Protein AF-A0A8I2FVU8-F1 (afdb_monomer)

Structure (mmCIF, N/CA/C/O backbone):
data_AF-A0A8I2FVU8-F1
#
_entry.id   AF-A0A8I2FVU8-F1
#
loop_
_atom_site.group_PDB
_atom_site.id
_atom_site.type_symbol
_atom_site.label_atom_id
_atom_site.label_alt_id
_atom_site.label_comp_id
_atom_site.label_asym_id
_atom_site.label_entity_id
_atom_site.label_seq_id
_atom_site.pdbx_PDB_ins_code
_atom_site.Cartn_x
_atom_site.Cartn_y
_atom_site.Cartn_z
_atom_site.occupancy
_atom_site.B_iso_or_equiv
_atom_site.auth_seq_id
_atom_site.auth_comp_id
_atom_site.auth_asym_id
_atom_site.auth_atom_id
_atom_site.pdbx_PDB_model_num
ATOM 1 N N . ASN A 1 1 ? 31.837 -17.139 -53.009 1.00 45.09 1 ASN A N 1
ATOM 2 C CA . ASN A 1 1 ? 31.756 -15.678 -53.245 1.00 45.09 1 ASN A CA 1
ATOM 3 C C . ASN A 1 1 ? 30.327 -15.178 -53.128 1.00 45.09 1 ASN A C 1
ATOM 5 O O . ASN A 1 1 ? 29.710 -14.784 -54.110 1.00 45.09 1 ASN A O 1
ATOM 9 N N . LEU A 1 2 ? 29.785 -15.205 -51.911 1.00 43.28 2 LEU A N 1
ATOM 10 C CA . LEU A 1 2 ? 28.462 -14.666 -51.611 1.00 43.28 2 LEU A CA 1
ATOM 11 C C . LEU A 1 2 ? 28.596 -13.165 -51.371 1.00 43.28 2 LEU A C 1
ATOM 13 O O . LEU A 1 2 ? 28.532 -12.679 -50.248 1.00 43.28 2 LEU A O 1
ATOM 17 N N .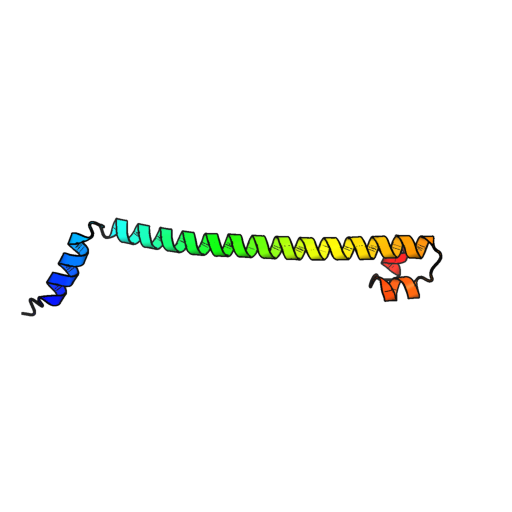 ASN A 1 3 ? 28.754 -12.429 -52.467 1.00 53.81 3 ASN A N 1
ATOM 18 C CA . ASN A 1 3 ? 28.395 -11.018 -52.531 1.00 53.81 3 ASN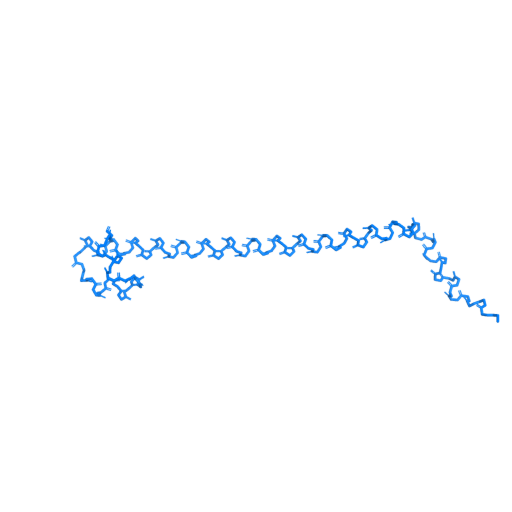 A CA 1
ATOM 19 C C . ASN A 1 3 ? 26.854 -10.969 -52.493 1.00 53.81 3 ASN A C 1
ATOM 21 O O . ASN A 1 3 ? 26.192 -10.686 -53.491 1.00 53.81 3 ASN A O 1
ATOM 25 N N . ASN A 1 4 ? 26.274 -11.423 -51.375 1.00 59.53 4 ASN A N 1
ATOM 26 C CA . ASN A 1 4 ? 24.841 -11.577 -51.212 1.00 59.53 4 ASN A CA 1
ATOM 27 C C . ASN A 1 4 ? 24.267 -10.167 -51.167 1.00 59.53 4 ASN A C 1
ATOM 29 O O . ASN A 1 4 ? 24.396 -9.450 -50.176 1.00 59.53 4 ASN A O 1
ATOM 33 N N . LYS A 1 5 ? 23.683 -9.764 -52.292 1.00 64.38 5 LYS A N 1
ATOM 34 C CA . LYS A 1 5 ? 23.073 -8.454 -52.511 1.00 64.38 5 LYS A CA 1
ATOM 35 C C . LYS A 1 5 ? 22.097 -8.096 -51.382 1.00 64.38 5 LYS A C 1
ATOM 37 O O . LYS A 1 5 ? 21.963 -6.923 -51.071 1.00 64.38 5 LYS A O 1
ATOM 42 N N . GLY A 1 6 ? 21.490 -9.094 -50.728 1.00 63.41 6 GLY A N 1
ATOM 43 C CA . GLY A 1 6 ? 20.650 -8.920 -49.542 1.00 63.41 6 GLY A CA 1
ATOM 44 C C . GLY A 1 6 ? 21.412 -8.489 -48.285 1.00 63.41 6 GLY A C 1
ATOM 45 O O . GLY A 1 6 ? 20.937 -7.607 -47.585 1.00 63.41 6 GLY A O 1
ATOM 46 N N . ILE A 1 7 ? 22.613 -9.026 -48.032 1.00 65.31 7 ILE A N 1
ATOM 47 C CA . ILE A 1 7 ? 23.473 -8.589 -46.915 1.00 65.31 7 ILE A CA 1
ATOM 48 C C . ILE A 1 7 ? 23.968 -7.170 -47.176 1.00 65.31 7 ILE A C 1
ATOM 50 O O . ILE A 1 7 ? 23.874 -6.329 -46.295 1.00 65.31 7 ILE A O 1
ATOM 54 N N . LYS A 1 8 ? 24.407 -6.869 -48.404 1.00 62.69 8 LYS A N 1
ATOM 55 C CA . LYS A 1 8 ? 24.783 -5.499 -48.783 1.00 62.69 8 LYS A CA 1
ATOM 56 C C . LYS A 1 8 ? 23.631 -4.514 -48.649 1.00 62.69 8 LYS A C 1
ATOM 58 O O . LYS A 1 8 ? 23.855 -3.431 -48.148 1.00 62.69 8 LYS A O 1
ATOM 63 N N . LYS A 1 9 ? 22.412 -4.902 -49.029 1.00 63.25 9 LYS A N 1
ATOM 64 C CA . LYS A 1 9 ? 21.228 -4.043 -48.921 1.00 63.25 9 LYS A CA 1
ATOM 65 C C . LYS A 1 9 ? 20.742 -3.887 -47.478 1.00 63.25 9 LYS A C 1
ATOM 67 O O . LYS A 1 9 ? 20.256 -2.825 -47.125 1.00 63.25 9 LYS A O 1
ATOM 72 N N . ALA A 1 10 ? 20.896 -4.914 -46.641 1.00 60.00 10 ALA A N 1
ATOM 73 C CA . ALA A 1 10 ? 20.641 -4.828 -45.204 1.00 60.00 10 ALA A CA 1
ATOM 74 C C . ALA A 1 10 ? 21.673 -3.931 -44.503 1.00 60.00 10 ALA A C 1
ATOM 76 O O . ALA A 1 10 ? 21.297 -3.120 -43.669 1.00 60.00 10 ALA A O 1
ATOM 77 N N . VAL A 1 11 ? 22.949 -4.034 -44.886 1.00 61.25 11 VAL A N 1
ATOM 78 C CA . VAL A 1 11 ? 24.029 -3.155 -44.412 1.00 61.25 11 VAL A CA 1
ATOM 79 C C . VAL A 1 11 ? 23.842 -1.726 -44.930 1.00 61.25 11 VAL A C 1
ATOM 81 O O . VAL A 1 11 ? 23.932 -0.808 -44.133 1.00 61.25 11 VAL A O 1
ATOM 84 N N . GLU A 1 12 ? 23.467 -1.522 -46.197 1.00 59.97 12 GLU A N 1
ATOM 85 C CA . GLU A 1 12 ? 23.117 -0.202 -46.750 1.00 59.97 12 GLU A CA 1
ATOM 86 C C . GLU A 1 12 ? 21.896 0.400 -46.057 1.00 59.97 12 GLU A C 1
ATOM 88 O O . GLU A 1 12 ? 21.891 1.590 -45.795 1.00 59.97 12 GLU A O 1
ATOM 93 N N . LEU A 1 13 ? 20.860 -0.387 -45.744 1.00 58.72 13 LEU A N 1
ATOM 94 C CA . LEU A 1 13 ? 19.696 0.096 -44.991 1.00 58.72 13 LEU A CA 1
ATOM 95 C C . LEU A 1 13 ? 20.084 0.507 -43.564 1.00 58.72 13 LEU A C 1
ATOM 97 O O . LEU A 1 13 ? 19.553 1.490 -43.063 1.00 58.72 13 LEU A O 1
ATOM 101 N N . ILE A 1 14 ? 21.037 -0.195 -42.944 1.00 59.59 14 ILE A N 1
ATOM 102 C CA . ILE A 1 14 ? 21.629 0.180 -41.650 1.00 59.59 14 ILE A CA 1
ATOM 103 C C . ILE A 1 14 ? 22.506 1.442 -41.785 1.00 59.59 14 ILE A C 1
ATOM 105 O O . ILE A 1 14 ? 22.473 2.302 -40.910 1.00 59.59 14 ILE A O 1
ATOM 109 N N . GLU A 1 15 ? 23.255 1.594 -42.882 1.00 56.28 15 GLU A N 1
ATOM 110 C CA . GLU A 1 15 ? 24.079 2.778 -43.182 1.00 56.28 15 GLU A CA 1
ATOM 111 C C . GLU A 1 15 ? 23.232 4.012 -43.556 1.00 56.28 15 GLU A C 1
ATOM 113 O O . GLU A 1 15 ? 23.599 5.141 -43.220 1.00 56.28 15 GLU A O 1
ATOM 118 N N . TYR A 1 16 ? 22.076 3.822 -44.203 1.00 54.03 16 TYR A N 1
ATOM 119 C CA . TYR A 1 16 ? 21.144 4.895 -44.573 1.00 54.03 16 TYR A CA 1
ATOM 120 C C . TYR A 1 16 ? 20.415 5.470 -43.348 1.00 54.03 16 TYR A C 1
ATOM 122 O O . TYR A 1 16 ? 20.054 6.647 -43.345 1.00 54.03 16 TYR A O 1
ATOM 130 N N . ASP A 1 17 ? 20.296 4.675 -42.280 1.00 57.72 17 ASP A N 1
ATOM 131 C CA . ASP A 1 17 ? 19.700 5.042 -40.992 1.00 57.72 17 ASP A CA 1
ATOM 132 C C . ASP A 1 17 ? 20.741 5.561 -39.973 1.00 57.72 17 ASP A C 1
ATOM 134 O O . ASP A 1 17 ? 20.568 5.397 -38.776 1.00 57.72 17 ASP A O 1
ATOM 138 N N . ARG A 1 18 ? 21.844 6.182 -40.433 1.00 61.69 18 ARG A N 1
ATOM 139 C CA . ARG A 1 18 ? 22.7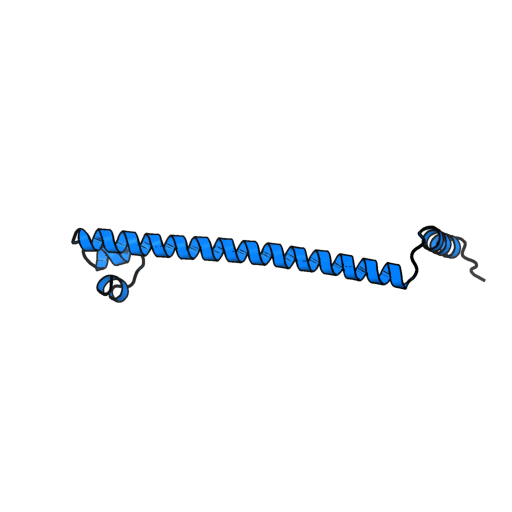50 7.137 -39.728 1.00 61.69 18 ARG A CA 1
ATOM 140 C C . ARG A 1 18 ? 23.064 6.933 -38.226 1.00 61.69 18 ARG A C 1
ATOM 142 O O . ARG A 1 18 ? 23.418 7.899 -37.547 1.00 61.69 18 ARG A O 1
ATOM 149 N N . LEU A 1 19 ? 22.983 5.724 -37.689 1.00 65.94 19 LEU A N 1
ATOM 150 C CA . LEU A 1 19 ? 23.290 5.430 -36.293 1.00 65.94 19 LEU A CA 1
ATOM 151 C C . LEU A 1 19 ? 24.539 4.561 -36.249 1.00 65.94 19 LEU A C 1
ATOM 153 O O . LEU A 1 19 ? 24.551 3.425 -36.719 1.00 65.94 19 LEU A O 1
ATOM 157 N N . SER A 1 20 ? 25.606 5.097 -35.665 1.00 80.81 20 SER A N 1
ATOM 158 C CA . SER A 1 20 ? 26.786 4.312 -35.332 1.00 80.81 20 SER A CA 1
ATOM 159 C C . SER A 1 20 ? 26.404 3.160 -34.387 1.00 80.81 20 SER A C 1
ATOM 161 O O . SER A 1 20 ? 25.396 3.247 -33.674 1.00 80.81 20 SER A O 1
ATOM 163 N N . PRO A 1 21 ? 27.209 2.085 -34.316 1.00 79.94 21 PRO A N 1
ATOM 164 C CA . PRO A 1 21 ? 26.993 1.012 -33.345 1.00 79.94 21 PRO A CA 1
ATOM 165 C C . PRO A 1 21 ? 26.807 1.523 -31.908 1.00 79.94 21 PRO A C 1
ATOM 167 O O . PRO A 1 21 ? 25.981 0.990 -31.168 1.00 79.94 21 PRO A O 1
ATOM 170 N N . GLU A 1 22 ? 27.513 2.598 -31.547 1.00 84.25 22 GLU A N 1
ATOM 171 C CA . GLU A 1 22 ? 27.369 3.283 -30.261 1.00 84.25 22 GLU A CA 1
ATOM 172 C C . GLU A 1 22 ? 25.988 3.934 -30.117 1.00 84.25 22 GLU A C 1
ATOM 174 O O . GLU A 1 22 ? 25.307 3.722 -29.119 1.00 84.25 22 GLU A O 1
ATOM 179 N N . GLN A 1 23 ? 25.515 4.669 -31.127 1.00 82.50 23 GLN A N 1
ATOM 180 C CA . GLN A 1 23 ? 24.190 5.293 -31.079 1.00 82.50 23 GLN A CA 1
ATOM 181 C C . GLN A 1 23 ? 23.070 4.245 -30.992 1.00 82.50 23 GLN A C 1
ATOM 183 O O . GLN A 1 23 ? 22.121 4.421 -30.228 1.00 82.50 23 GLN A O 1
ATOM 188 N N . LEU A 1 24 ? 23.203 3.117 -31.699 1.00 81.88 24 LEU A N 1
ATOM 189 C CA . LEU A 1 24 ? 22.265 1.998 -31.587 1.00 81.88 24 LEU A CA 1
ATOM 190 C C . LEU A 1 24 ? 22.297 1.360 -30.188 1.00 81.88 24 LEU A C 1
ATOM 192 O O . LEU A 1 24 ? 21.248 0.987 -29.654 1.00 81.88 24 LEU A O 1
ATOM 196 N N . HIS A 1 25 ? 23.481 1.222 -29.588 1.00 85.50 25 HIS A N 1
ATOM 197 C CA . HIS A 1 25 ? 23.621 0.731 -28.219 1.00 85.50 25 HIS A CA 1
ATOM 198 C C . HIS A 1 25 ? 22.942 1.675 -27.219 1.00 85.50 25 HIS A C 1
ATOM 200 O O . HIS A 1 25 ? 22.106 1.225 -26.433 1.00 85.50 25 HIS A O 1
ATOM 206 N N . GLN A 1 26 ? 23.209 2.979 -27.314 1.00 88.19 26 GLN A N 1
ATOM 207 C CA . GLN A 1 26 ? 22.590 3.991 -26.456 1.00 88.19 26 GLN A CA 1
ATOM 208 C C . GLN A 1 26 ? 21.065 3.996 -26.584 1.00 88.19 26 GLN A C 1
ATOM 210 O O . GLN A 1 26 ? 20.364 3.981 -25.576 1.00 88.19 26 GLN A O 1
ATOM 215 N N . MET A 1 27 ? 20.525 3.893 -27.802 1.00 88.69 27 MET A N 1
ATOM 216 C CA . MET A 1 27 ? 19.076 3.796 -28.006 1.00 88.69 27 MET A CA 1
ATOM 217 C C . MET A 1 27 ? 18.455 2.576 -27.318 1.00 88.69 27 MET A C 1
ATOM 219 O O . MET A 1 27 ? 17.368 2.681 -26.746 1.00 88.69 27 MET A O 1
ATOM 223 N N . LYS A 1 28 ? 19.127 1.417 -27.341 1.00 87.56 28 LYS A N 1
ATOM 224 C CA . LYS A 1 28 ? 18.656 0.214 -26.635 1.00 87.56 28 LYS A CA 1
ATOM 225 C C . LYS A 1 28 ? 18.681 0.409 -25.122 1.00 87.56 28 LYS A C 1
ATOM 227 O O . LYS A 1 28 ? 17.709 0.055 -24.457 1.00 87.56 28 LYS A O 1
ATOM 232 N N . VAL A 1 29 ? 19.755 0.995 -24.593 1.00 93.69 29 VAL A N 1
ATOM 233 C CA . VAL A 1 29 ? 19.888 1.306 -23.163 1.00 93.69 29 VAL A CA 1
ATOM 234 C C . VAL A 1 29 ? 18.801 2.287 -22.722 1.00 93.69 29 VAL A C 1
ATOM 236 O O . VAL A 1 29 ? 18.133 2.055 -21.716 1.00 93.69 29 VAL A O 1
ATOM 239 N N . ASP A 1 30 ? 18.552 3.343 -23.492 1.00 92.94 30 ASP A N 1
ATOM 240 C CA . ASP A 1 30 ? 17.514 4.328 -23.186 1.00 92.94 30 ASP A CA 1
ATOM 241 C C . ASP A 1 30 ? 16.106 3.738 -23.273 1.00 92.94 30 ASP A C 1
ATOM 243 O O . ASP A 1 30 ? 15.254 4.037 -22.432 1.00 92.94 30 ASP A O 1
ATOM 247 N N . ALA A 1 31 ? 15.848 2.863 -24.249 1.00 92.94 31 ALA A N 1
ATOM 248 C CA . ALA A 1 31 ? 14.590 2.130 -24.330 1.00 92.94 31 ALA A CA 1
ATOM 249 C C . ALA A 1 31 ? 14.385 1.237 -23.095 1.00 92.94 31 ALA A C 1
ATOM 251 O O . ALA A 1 31 ? 13.315 1.275 -22.487 1.00 92.94 31 ALA A O 1
ATOM 252 N N . GLN A 1 32 ? 15.416 0.500 -22.670 1.00 93.62 32 GLN A N 1
ATOM 253 C CA . GLN A 1 32 ? 15.371 -0.319 -21.456 1.00 93.62 32 GLN A CA 1
ATOM 254 C C . GLN A 1 32 ? 15.131 0.533 -20.206 1.00 93.62 32 GLN A C 1
ATOM 256 O O . GLN A 1 32 ? 14.240 0.221 -19.419 1.00 93.62 32 GLN A O 1
ATOM 261 N N . ARG A 1 33 ? 15.846 1.654 -20.053 1.00 95.88 33 ARG A N 1
ATOM 262 C CA . ARG A 1 33 ? 15.646 2.598 -18.941 1.00 95.88 33 ARG A CA 1
ATOM 263 C C . ARG A 1 33 ? 14.221 3.136 -18.890 1.00 95.88 33 ARG A C 1
ATOM 265 O O . ARG A 1 33 ? 13.651 3.238 -17.809 1.00 95.88 33 ARG A O 1
ATOM 272 N N . ARG A 1 34 ? 13.620 3.456 -20.041 1.00 95.56 34 ARG A N 1
ATOM 273 C CA . ARG A 1 34 ? 12.219 3.906 -20.114 1.00 95.56 34 ARG A CA 1
ATOM 274 C C . ARG A 1 34 ? 11.247 2.825 -19.656 1.00 95.56 34 ARG A C 1
ATOM 276 O O . ARG A 1 34 ? 10.277 3.153 -18.984 1.00 95.56 34 ARG A O 1
ATOM 283 N N . VAL A 1 35 ? 11.490 1.566 -20.021 1.00 96.00 35 VAL A N 1
ATOM 284 C CA . VAL A 1 35 ? 10.662 0.437 -19.569 1.00 96.00 35 VAL A CA 1
ATOM 285 C C . VAL A 1 35 ? 10.783 0.262 -18.059 1.00 96.00 35 VAL A C 1
ATOM 287 O O . VAL A 1 35 ? 9.761 0.252 -17.382 1.00 96.00 35 VAL A O 1
ATOM 290 N N . VAL A 1 36 ? 12.008 0.206 -17.531 1.00 97.00 36 VAL A N 1
ATOM 291 C CA . VAL A 1 36 ? 12.260 0.070 -16.086 1.00 97.00 36 VAL A CA 1
ATOM 292 C C . VAL A 1 36 ? 11.591 1.202 -15.311 1.00 97.00 36 VAL A C 1
ATOM 294 O O . VAL A 1 36 ? 10.794 0.943 -14.418 1.00 97.00 36 VAL A O 1
ATOM 297 N N . ARG A 1 37 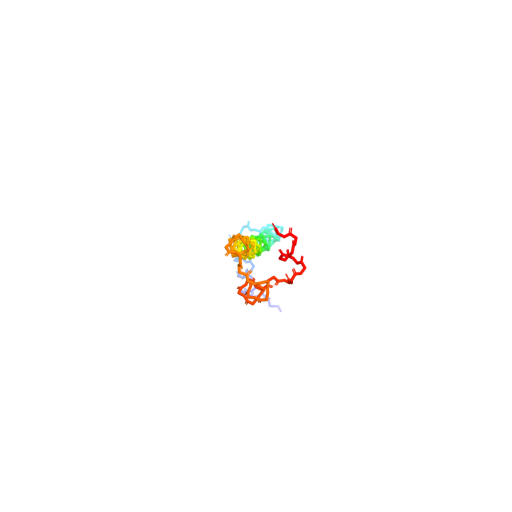? 11.801 2.454 -15.730 1.00 97.00 37 ARG A N 1
ATOM 298 C CA . ARG A 1 37 ? 11.193 3.621 -15.083 1.00 97.00 37 ARG A CA 1
ATOM 299 C C . ARG A 1 37 ? 9.664 3.546 -15.056 1.00 97.00 37 ARG A C 1
ATOM 301 O O . ARG A 1 37 ? 9.065 3.885 -14.045 1.00 97.00 37 ARG A O 1
ATOM 308 N N . LYS A 1 38 ? 9.025 3.110 -16.146 1.00 96.56 38 LYS A N 1
ATOM 309 C CA . LYS A 1 38 ? 7.562 2.955 -16.184 1.00 96.56 38 LYS A CA 1
ATOM 310 C C . LYS A 1 38 ? 7.071 1.879 -15.219 1.00 96.56 38 LYS A C 1
ATOM 312 O O 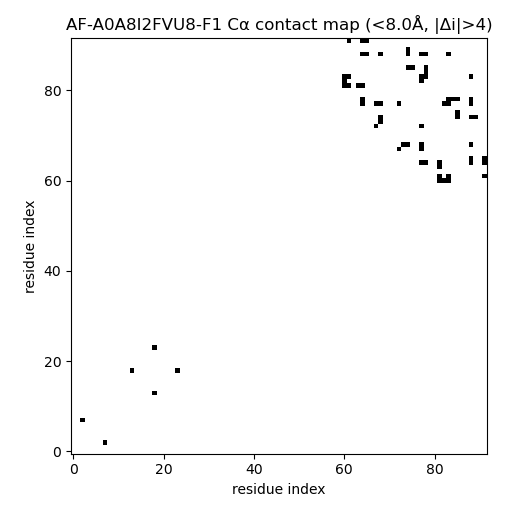. LYS A 1 38 ? 6.045 2.080 -14.579 1.00 96.56 38 LYS A O 1
ATOM 317 N N . LEU A 1 39 ? 7.790 0.761 -15.120 1.00 96.56 39 LEU A N 1
ATOM 318 C CA . LEU A 1 39 ? 7.461 -0.306 -14.173 1.00 96.56 39 LEU A CA 1
ATOM 319 C C . LEU A 1 39 ? 7.605 0.176 -12.726 1.00 96.56 39 LEU A C 1
ATOM 321 O O . LEU A 1 39 ? 6.727 -0.090 -11.909 1.00 96.56 39 LEU A O 1
ATOM 325 N N . ASP A 1 40 ? 8.663 0.931 -12.426 1.00 97.94 40 ASP A N 1
ATOM 326 C CA . ASP A 1 40 ? 8.878 1.512 -11.100 1.00 97.94 40 ASP A CA 1
ATOM 327 C C . ASP A 1 40 ? 7.791 2.541 -10.749 1.00 97.94 40 ASP A C 1
ATOM 329 O O . ASP A 1 40 ? 7.240 2.505 -9.651 1.00 97.94 40 ASP A O 1
ATOM 333 N N . GLU A 1 41 ? 7.426 3.422 -11.690 1.00 97.88 41 GLU A N 1
ATOM 334 C CA . GLU A 1 41 ? 6.327 4.387 -11.526 1.00 97.88 41 GLU A CA 1
ATOM 335 C C . GLU A 1 41 ? 4.983 3.678 -11.273 1.00 97.88 41 GLU A C 1
ATOM 337 O O . GLU A 1 41 ? 4.216 4.079 -10.394 1.00 97.88 41 GLU A O 1
ATOM 342 N N . GLU A 1 42 ? 4.690 2.606 -12.016 1.00 97.62 42 GLU A N 1
ATOM 343 C CA . GLU A 1 42 ? 3.468 1.820 -11.836 1.00 97.62 42 GLU A CA 1
ATOM 344 C C . GLU A 1 42 ? 3.439 1.115 -10.479 1.00 97.62 42 GLU A C 1
ATOM 346 O O . GLU A 1 42 ? 2.421 1.170 -9.781 1.00 97.62 42 GLU A O 1
ATOM 351 N N . LYS A 1 43 ? 4.559 0.500 -10.084 1.00 97.81 43 LYS A N 1
ATOM 352 C CA . LYS A 1 43 ? 4.703 -0.168 -8.791 1.00 97.81 43 LYS A CA 1
ATOM 353 C C . LYS A 1 43 ? 4.529 0.821 -7.642 1.00 97.81 43 LYS A C 1
ATOM 355 O O . LYS A 1 43 ? 3.690 0.582 -6.780 1.00 97.81 43 LYS A O 1
ATOM 360 N N . ALA A 1 44 ? 5.227 1.955 -7.678 1.00 98.25 44 ALA A N 1
ATOM 361 C CA . ALA A 1 44 ? 5.118 2.992 -6.655 1.00 98.25 44 ALA A CA 1
ATOM 362 C C . ALA A 1 44 ? 3.685 3.535 -6.541 1.00 98.25 44 ALA A C 1
ATOM 364 O O . ALA A 1 44 ? 3.169 3.729 -5.441 1.00 98.25 44 ALA A O 1
ATOM 365 N N . ARG A 1 45 ? 2.998 3.734 -7.676 1.00 98.25 45 ARG A N 1
ATOM 366 C CA . ARG A 1 45 ? 1.587 4.140 -7.673 1.00 98.25 45 ARG A CA 1
ATOM 367 C C . ARG A 1 45 ? 0.695 3.076 -7.038 1.00 98.25 45 ARG A C 1
ATOM 369 O O . ARG A 1 45 ? -0.196 3.424 -6.270 1.00 98.25 45 ARG A O 1
ATOM 376 N N . LYS A 1 46 ? 0.899 1.799 -7.374 1.00 98.19 46 LYS A N 1
ATOM 377 C CA . LYS A 1 46 ? 0.110 0.694 -6.820 1.00 98.19 46 LYS A CA 1
ATOM 378 C C . LYS A 1 46 ? 0.304 0.586 -5.308 1.00 98.19 46 LYS A C 1
ATOM 380 O O . LYS A 1 46 ? -0.689 0.557 -4.591 1.00 98.19 46 LYS A O 1
ATOM 385 N N . GLU A 1 47 ? 1.552 0.594 -4.847 1.00 98.06 47 GLU A N 1
ATOM 386 C CA . GLU A 1 47 ? 1.896 0.546 -3.422 1.00 98.06 47 GLU A CA 1
ATOM 387 C C . GLU A 1 47 ? 1.289 1.735 -2.668 1.00 98.06 47 GLU A C 1
ATOM 389 O O . GLU A 1 47 ? 0.637 1.540 -1.647 1.00 98.06 47 GLU A O 1
ATOM 394 N N . GLY A 1 48 ? 1.386 2.952 -3.214 1.00 98.56 48 GLY A N 1
ATOM 395 C CA . GLY A 1 48 ? 0.786 4.134 -2.591 1.00 98.56 48 GLY A CA 1
ATOM 396 C C . GLY A 1 48 ? -0.746 4.079 -2.498 1.00 98.56 48 GLY A C 1
ATOM 397 O O . GLY A 1 48 ? -1.324 4.553 -1.520 1.00 98.56 48 GLY A O 1
ATOM 398 N N . VAL A 1 49 ? -1.422 3.489 -3.490 1.00 98.38 49 VAL A N 1
ATOM 399 C CA . VAL A 1 49 ? -2.879 3.274 -3.440 1.00 98.38 49 VAL A CA 1
ATOM 400 C C . VAL A 1 49 ? -3.239 2.223 -2.392 1.00 98.38 49 VAL A C 1
ATOM 402 O O . VAL A 1 49 ? -4.162 2.442 -1.612 1.00 98.38 49 VAL A O 1
ATOM 405 N N . GLU A 1 50 ? -2.519 1.104 -2.357 1.00 98.38 50 GLU A N 1
ATOM 406 C CA . GLU A 1 50 ? -2.753 0.012 -1.409 1.00 98.38 50 GLU A CA 1
ATOM 407 C C . GLU A 1 50 ? -2.541 0.472 0.041 1.00 98.38 50 GLU A C 1
ATOM 409 O O . GLU A 1 50 ? -3.446 0.338 0.865 1.00 98.38 50 GLU A O 1
ATOM 414 N N . GLU A 1 51 ? -1.422 1.145 0.319 1.00 98.31 51 GLU A N 1
ATOM 415 C CA . GLU A 1 51 ? -1.119 1.723 1.631 1.00 98.31 51 GLU A CA 1
ATOM 416 C C . GLU A 1 51 ? -2.165 2.774 2.044 1.00 98.31 51 GLU A C 1
ATOM 418 O O . GLU A 1 51 ? -2.590 2.836 3.200 1.00 98.31 51 GLU A O 1
ATOM 423 N N . GLY A 1 52 ? -2.620 3.600 1.096 1.00 98.50 52 GLY A N 1
ATOM 424 C CA . GLY A 1 52 ? -3.669 4.590 1.334 1.00 98.50 52 GLY A CA 1
ATOM 425 C C . GLY A 1 52 ? -5.010 3.957 1.715 1.00 98.50 52 GLY A C 1
ATOM 426 O O . GLY A 1 52 ? -5.667 4.424 2.651 1.00 98.50 52 GLY A O 1
ATOM 427 N N . LEU A 1 53 ? -5.406 2.886 1.022 1.00 98.38 53 LEU A N 1
ATOM 428 C CA . LEU A 1 53 ? -6.631 2.138 1.313 1.00 98.38 53 LEU A CA 1
ATOM 429 C C . LEU A 1 53 ? -6.552 1.433 2.669 1.00 98.38 53 LEU A C 1
ATOM 431 O O . LEU A 1 53 ? -7.500 1.524 3.451 1.00 98.38 53 LEU A O 1
ATOM 435 N N . GLU A 1 54 ? -5.427 0.788 2.979 1.00 97.81 54 GLU A N 1
ATOM 436 C CA . GLU A 1 54 ? -5.225 0.096 4.253 1.00 97.81 54 GLU A CA 1
ATOM 437 C C . GLU A 1 54 ? -5.280 1.071 5.436 1.00 97.81 54 GLU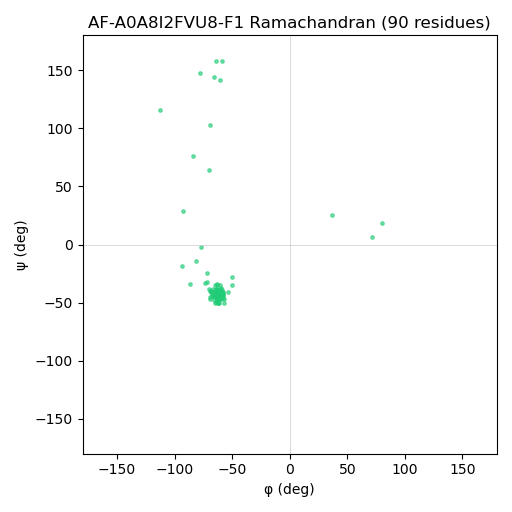 A C 1
ATOM 439 O O . GLU A 1 54 ? -6.082 0.882 6.357 1.00 97.81 54 GLU A O 1
ATOM 444 N N . LYS A 1 55 ? -4.529 2.180 5.362 1.00 97.88 55 LYS A N 1
ATOM 445 C CA . LYS A 1 55 ? -4.554 3.248 6.376 1.00 97.88 55 LYS A CA 1
ATOM 446 C C . LYS A 1 55 ? -5.941 3.867 6.528 1.00 97.88 55 LYS A C 1
ATOM 448 O O . LYS A 1 55 ? -6.340 4.229 7.635 1.00 97.88 55 LYS A O 1
ATOM 453 N N . GLY A 1 56 ? -6.679 4.031 5.430 1.00 98.12 56 GLY A N 1
ATOM 454 C CA . GLY A 1 56 ? -8.058 4.519 5.457 1.00 98.12 56 GLY A CA 1
ATOM 455 C C . GLY A 1 56 ? -8.993 3.557 6.191 1.00 98.12 56 GLY A C 1
ATOM 456 O O . GLY A 1 56 ? -9.714 3.964 7.103 1.00 98.12 56 GLY A O 1
ATOM 457 N N . ALA A 1 57 ? -8.931 2.271 5.846 1.00 97.12 57 ALA A N 1
ATOM 458 C CA . ALA A 1 57 ? -9.736 1.228 6.470 1.00 97.12 57 ALA A CA 1
ATOM 459 C C . ALA A 1 57 ? -9.403 1.044 7.959 1.00 97.12 57 ALA A C 1
ATOM 461 O O . ALA A 1 57 ? -10.297 0.809 8.768 1.00 97.12 57 ALA A O 1
ATOM 462 N N . GLU A 1 58 ? -8.132 1.139 8.348 1.00 96.94 58 GLU A N 1
ATOM 463 C CA . GLU A 1 58 ? -7.714 1.116 9.755 1.00 96.94 58 GLU A CA 1
ATOM 464 C C . GLU A 1 58 ? -8.273 2.317 10.535 1.00 96.94 58 GLU A C 1
ATOM 466 O O . GLU A 1 58 ? -8.891 2.140 11.588 1.00 96.94 58 GLU A O 1
ATOM 471 N N . LYS A 1 59 ? -8.147 3.537 9.994 1.00 97.75 59 LYS A N 1
ATOM 472 C CA . LYS A 1 59 ? -8.696 4.752 10.620 1.00 97.75 59 LYS A CA 1
ATOM 473 C C . LYS A 1 59 ? -10.204 4.661 10.839 1.00 97.75 59 LYS A C 1
ATOM 475 O O . LYS A 1 59 ? -10.675 5.035 11.913 1.00 97.75 59 LYS A O 1
ATOM 480 N N . GLU A 1 60 ? -10.955 4.162 9.859 1.00 97.44 60 GLU A N 1
ATOM 481 C CA . GLU A 1 60 ? -12.406 3.994 9.996 1.00 97.44 60 GLU A CA 1
ATOM 482 C C . GLU A 1 60 ? -12.767 2.901 11.014 1.00 97.44 60 GLU A C 1
ATOM 484 O O . GLU A 1 60 ? -13.643 3.131 11.849 1.00 97.44 60 GLU A O 1
ATOM 489 N N . ARG A 1 61 ? -12.044 1.768 11.051 1.00 97.44 61 ARG A N 1
ATOM 490 C CA . ARG A 1 61 ? -12.217 0.733 12.092 1.00 97.44 61 ARG A CA 1
ATOM 491 C C . ARG A 1 61 ? -12.013 1.302 13.499 1.00 97.44 61 ARG A C 1
ATOM 493 O O . ARG A 1 61 ? -12.863 1.105 14.368 1.00 97.44 61 ARG A O 1
ATOM 500 N N . ILE A 1 62 ? -10.940 2.069 13.709 1.00 98.00 62 ILE A N 1
ATOM 501 C CA . ILE A 1 62 ? -10.636 2.721 14.995 1.00 98.00 62 ILE A CA 1
ATOM 502 C C . ILE A 1 62 ? -11.702 3.759 15.359 1.00 98.00 62 ILE A C 1
ATOM 504 O O . ILE A 1 62 ? -12.158 3.815 16.502 1.00 98.00 62 ILE A O 1
ATOM 508 N N . LYS A 1 63 ? -12.116 4.597 14.404 1.00 98.25 63 LYS A N 1
ATOM 509 C CA . LYS A 1 63 ? -13.145 5.621 14.619 1.00 98.25 63 LYS A CA 1
ATOM 510 C C . LYS A 1 63 ? -14.484 4.993 14.998 1.00 98.25 63 LYS A C 1
ATOM 512 O O . LYS A 1 63 ? -15.109 5.450 15.952 1.00 98.25 63 LYS A O 1
ATOM 517 N N . MET A 1 64 ? -14.893 3.932 14.302 1.00 98.12 64 MET A N 1
ATOM 518 C CA . MET A 1 64 ? -16.102 3.183 14.633 1.00 98.12 64 MET A CA 1
ATOM 519 C C . MET A 1 64 ? -16.008 2.584 16.038 1.00 98.12 64 MET A C 1
ATOM 521 O O . MET A 1 64 ? -16.920 2.775 16.838 1.00 98.12 64 MET A O 1
ATOM 525 N N . ALA A 1 65 ? -14.883 1.945 16.373 1.00 98.31 65 ALA A N 1
ATOM 526 C CA . ALA A 1 65 ? -14.659 1.362 17.692 1.00 98.31 65 ALA A CA 1
ATOM 527 C C . ALA A 1 65 ? -14.762 2.400 18.822 1.00 98.31 65 ALA A C 1
ATOM 529 O O . ALA A 1 65 ? -15.430 2.153 19.825 1.00 98.31 65 ALA A O 1
ATOM 530 N N . LYS A 1 66 ? -14.167 3.588 18.637 1.00 98.31 66 LYS A N 1
ATOM 531 C CA . LYS A 1 66 ? -14.267 4.705 19.592 1.00 98.31 66 LYS A CA 1
ATOM 532 C C . LYS A 1 66 ? -15.705 5.177 19.785 1.00 98.31 66 LYS A C 1
ATOM 534 O O . LYS A 1 66 ? -16.118 5.403 20.920 1.00 98.31 66 LYS A O 1
ATOM 539 N N . THR A 1 67 ? -16.465 5.314 18.699 1.00 98.44 67 THR A N 1
ATOM 540 C CA . THR A 1 67 ? -17.880 5.702 18.765 1.00 98.44 67 THR A CA 1
ATOM 541 C C . THR A 1 67 ? -18.696 4.658 19.520 1.00 98.44 67 THR A C 1
ATOM 543 O O . THR A 1 67 ? -19.357 5.004 20.493 1.00 98.44 67 THR A O 1
ATOM 546 N N . MET A 1 68 ? -18.575 3.377 19.161 1.00 98.12 68 MET A N 1
ATOM 547 C CA . MET A 1 68 ? -19.311 2.297 19.827 1.00 98.12 68 MET A CA 1
ATOM 548 C C . MET A 1 68 ? -18.947 2.178 21.315 1.00 98.12 68 MET A C 1
ATOM 550 O O . MET A 1 68 ? -19.827 2.008 22.156 1.00 98.12 68 MET A O 1
ATOM 554 N N . LYS A 1 69 ? -17.661 2.328 21.666 1.00 97.50 69 LYS A N 1
ATOM 555 C CA . LYS A 1 69 ? -17.204 2.334 23.066 1.00 97.50 69 LYS A CA 1
ATOM 556 C C . LYS A 1 69 ? -17.817 3.497 23.844 1.00 97.50 69 LYS A C 1
ATOM 558 O O . LYS A 1 69 ? -18.278 3.308 24.965 1.00 97.50 69 LYS A O 1
ATOM 563 N N . LYS A 1 70 ? -17.869 4.691 23.242 1.00 97.50 70 LYS A N 1
ATOM 564 C CA . LYS A 1 70 ? -18.517 5.873 23.832 1.00 97.50 70 LYS A CA 1
ATOM 565 C C . LYS A 1 70 ? -20.024 5.673 24.026 1.00 97.50 70 LYS A C 1
ATOM 567 O O . LYS A 1 70 ? -20.578 6.183 24.994 1.00 97.50 70 LYS A O 1
ATOM 572 N N . GLU A 1 71 ? -20.670 4.935 23.131 1.00 97.94 71 GLU A N 1
ATOM 573 C CA . GLU A 1 71 ? -22.089 4.568 23.218 1.00 97.94 71 GLU A CA 1
ATOM 574 C C . GLU A 1 71 ? -22.362 3.428 24.217 1.00 97.94 71 GLU A C 1
ATOM 576 O O . GLU A 1 71 ? -23.517 3.080 24.451 1.00 97.94 71 GLU A O 1
ATOM 581 N N . GLY A 1 72 ? -21.323 2.876 24.857 1.00 97.06 72 GLY A N 1
ATOM 582 C CA . GLY A 1 72 ? -21.453 1.834 25.877 1.00 97.06 72 GLY A CA 1
ATOM 583 C C . GLY A 1 72 ? -21.669 0.432 25.308 1.00 97.06 72 GLY A C 1
ATOM 584 O O . GLY A 1 72 ? -22.127 -0.456 26.027 1.00 97.06 72 GLY A O 1
ATOM 585 N N . GLU A 1 73 ? -21.354 0.214 24.030 1.00 98.38 73 GLU A N 1
ATOM 586 C CA . GLU A 1 73 ? -21.485 -1.101 23.408 1.00 98.38 73 GLU A CA 1
ATOM 587 C C . GLU A 1 73 ? -20.499 -2.119 24.020 1.00 98.38 73 GLU A C 1
ATOM 589 O O . GLU A 1 73 ? -19.355 -1.767 24.330 1.00 98.38 73 GLU A O 1
ATOM 594 N N . PRO A 1 74 ? -20.885 -3.403 24.167 1.00 98.25 74 PRO A N 1
ATOM 595 C CA . PRO A 1 74 ? -19.998 -4.428 24.716 1.00 98.25 74 PRO A CA 1
ATOM 596 C C . PRO A 1 74 ? -18.733 -4.627 23.873 1.00 98.25 74 PRO A C 1
ATOM 598 O O . PRO A 1 74 ? -18.810 -4.691 22.644 1.00 98.25 74 PRO A O 1
ATOM 601 N N . ILE A 1 75 ? -17.583 -4.841 24.525 1.00 97.75 75 ILE A N 1
ATOM 602 C CA . ILE A 1 75 ? -16.280 -5.051 23.860 1.00 97.75 75 ILE A CA 1
ATOM 603 C C . ILE A 1 75 ? -16.349 -6.176 22.816 1.00 97.75 75 ILE A C 1
ATOM 605 O O . ILE A 1 75 ? -15.848 -6.017 21.705 1.00 97.75 75 ILE A O 1
ATOM 609 N N . ASP A 1 76 ? -17.039 -7.278 23.122 1.00 98.06 76 ASP A N 1
ATOM 610 C CA . ASP A 1 76 ? -17.223 -8.402 22.193 1.00 98.06 76 ASP A CA 1
ATOM 611 C C . ASP A 1 76 ? -17.955 -7.991 20.910 1.00 98.06 76 ASP A C 1
ATOM 613 O O . ASP A 1 76 ? -17.617 -8.437 19.811 1.00 98.06 76 ASP A O 1
ATOM 617 N N . LYS A 1 77 ? -18.947 -7.102 21.037 1.00 98.25 77 LYS A N 1
ATOM 618 C CA . LYS A 1 77 ? -19.689 -6.558 19.900 1.00 98.25 77 LYS A CA 1
ATOM 619 C C . LYS A 1 77 ? -18.785 -5.639 19.083 1.00 98.25 77 LYS A C 1
ATOM 621 O O . LYS A 1 77 ? -18.705 -5.800 17.870 1.00 98.25 77 LYS A O 1
ATOM 626 N N . ILE A 1 78 ? -18.059 -4.732 19.737 1.00 98.44 78 ILE A N 1
ATOM 627 C CA . ILE A 1 78 ? -17.119 -3.818 19.073 1.00 98.44 78 ILE A CA 1
ATOM 628 C C . ILE A 1 78 ? -16.057 -4.606 18.298 1.00 98.44 78 ILE A C 1
ATOM 630 O O . ILE A 1 78 ? -15.818 -4.315 17.127 1.00 98.44 78 ILE A O 1
ATOM 634 N N . SER A 1 79 ? -15.479 -5.642 18.906 1.00 98.06 79 SER A N 1
ATOM 635 C CA . SER A 1 79 ? -14.482 -6.513 18.274 1.00 98.06 79 SER A CA 1
ATOM 636 C C . SER A 1 79 ? -15.042 -7.199 17.033 1.00 98.06 79 SER A C 1
ATOM 638 O O . SER A 1 79 ? -14.448 -7.118 15.959 1.00 98.06 79 SER A O 1
ATOM 640 N N . LYS A 1 80 ? -16.252 -7.763 17.129 1.00 97.88 80 LYS A N 1
ATOM 641 C CA . LYS A 1 80 ? -16.921 -8.416 15.998 1.00 97.88 80 LYS A CA 1
ATOM 642 C C . LYS A 1 80 ? -17.145 -7.484 14.802 1.00 97.88 80 LYS A C 1
ATOM 644 O O . LYS A 1 80 ? -17.022 -7.933 13.667 1.00 97.88 80 LYS A O 1
ATOM 649 N N . TYR A 1 81 ? -17.507 -6.221 15.036 1.00 96.50 81 TYR A N 1
ATOM 650 C CA . TYR A 1 81 ? -17.817 -5.281 13.952 1.00 96.50 81 TYR A CA 1
ATOM 651 C C . TYR A 1 81 ? -16.588 -4.547 13.407 1.00 96.50 81 TYR A C 1
ATOM 653 O O . TYR A 1 81 ? -16.539 -4.240 12.220 1.00 96.50 81 TYR A O 1
ATOM 661 N N . THR A 1 82 ? -15.605 -4.245 14.253 1.00 96.69 82 THR A N 1
ATOM 662 C CA . THR A 1 82 ? -14.424 -3.451 13.868 1.00 96.69 82 THR A CA 1
ATOM 663 C C . THR A 1 82 ? -13.248 -4.325 13.437 1.00 96.69 82 THR A C 1
ATOM 665 O O . THR A 1 8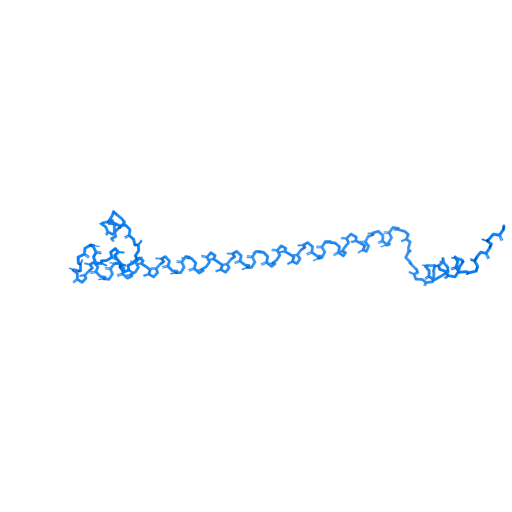2 ? -12.337 -3.837 12.772 1.00 96.69 82 THR A O 1
ATOM 668 N N . GLY A 1 83 ? -13.255 -5.610 13.805 1.00 96.56 83 GLY A N 1
ATOM 669 C CA . GLY A 1 83 ? -12.138 -6.529 13.595 1.00 96.56 83 GLY A CA 1
ATOM 670 C C . GLY A 1 83 ? -10.928 -6.252 14.492 1.00 96.56 83 GLY A C 1
ATOM 671 O O . GLY A 1 83 ? -9.897 -6.889 14.306 1.00 96.56 83 GLY A O 1
ATOM 672 N N . LEU A 1 84 ? -11.036 -5.316 15.442 1.00 97.44 84 LEU A N 1
ATOM 673 C CA . LEU A 1 84 ? -10.006 -5.061 16.445 1.00 97.44 84 LEU A CA 1
ATOM 674 C C . LEU A 1 84 ? -10.058 -6.125 17.544 1.00 97.44 84 LEU A C 1
ATOM 676 O O . LEU A 1 84 ? -11.130 -6.619 17.914 1.00 97.44 84 LEU A O 1
ATOM 680 N N . SER A 1 85 ? -8.897 -6.450 18.096 1.00 97.75 85 SER A N 1
ATOM 681 C CA . SER A 1 85 ? -8.770 -7.268 19.299 1.00 97.75 85 SER A CA 1
ATOM 682 C C . SER A 1 85 ? -9.387 -6.567 20.512 1.00 97.75 85 SER A C 1
ATOM 684 O O . SER A 1 85 ? -9.547 -5.342 20.550 1.00 97.75 85 SER A O 1
ATOM 686 N N . LYS A 1 86 ? -9.742 -7.350 21.533 1.00 97.56 86 LYS A N 1
ATOM 687 C CA . LYS A 1 86 ? -10.298 -6.793 22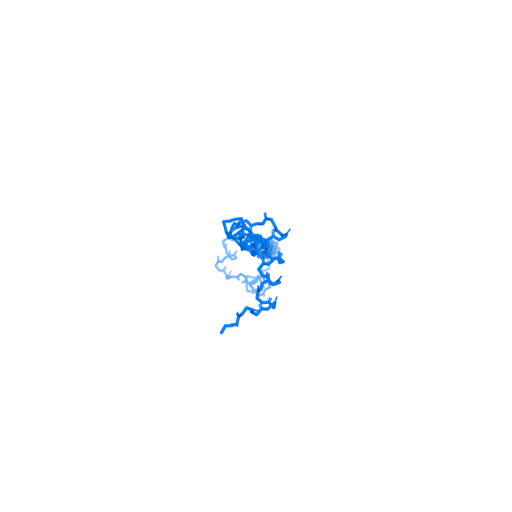.772 1.00 97.56 86 LYS A CA 1
ATOM 688 C C . LYS A 1 86 ? -9.282 -5.876 23.449 1.00 97.56 86 LYS A C 1
ATOM 690 O O . LYS A 1 86 ? -9.649 -4.799 23.903 1.00 97.56 86 LYS A O 1
ATOM 695 N N . GLU A 1 87 ? -8.007 -6.256 23.420 1.00 97.31 87 GLU A N 1
ATOM 696 C CA . GLU A 1 87 ? -6.893 -5.493 23.975 1.00 97.31 87 GLU A CA 1
ATOM 697 C C . GLU A 1 87 ? -6.702 -4.145 23.265 1.00 97.31 87 GLU A C 1
ATOM 699 O O . GLU A 1 87 ? -6.407 -3.141 23.914 1.00 97.31 87 GLU A O 1
ATOM 704 N N . GLU A 1 88 ? -6.865 -4.094 21.938 1.00 97.12 88 GLU A N 1
ATOM 705 C CA . GLU A 1 88 ? -6.856 -2.830 21.190 1.00 97.12 88 GLU A CA 1
ATOM 706 C C . GLU A 1 88 ? -8.031 -1.947 21.610 1.00 97.12 88 GLU A C 1
ATOM 708 O O . GLU A 1 88 ? -7.828 -0.776 21.914 1.00 97.12 88 GLU A O 1
ATOM 713 N N . ILE A 1 89 ? -9.241 -2.508 21.703 1.00 97.88 89 ILE A N 1
ATOM 714 C CA . ILE A 1 89 ? -10.461 -1.775 22.078 1.00 97.88 89 ILE A CA 1
ATOM 715 C C . ILE A 1 89 ? -10.387 -1.234 23.508 1.00 97.88 89 ILE A C 1
ATOM 717 O O . ILE A 1 89 ? -10.820 -0.109 23.768 1.00 97.88 89 ILE A O 1
ATOM 721 N N . GLU A 1 90 ? -9.830 -1.994 24.448 1.00 95.50 90 GLU A N 1
ATOM 722 C CA . GLU A 1 90 ? -9.625 -1.550 25.830 1.00 95.50 90 GLU A CA 1
ATOM 723 C C . GLU A 1 90 ? -8.715 -0.318 25.902 1.00 95.50 90 GLU A C 1
ATOM 725 O O . GLU A 1 90 ? -8.987 0.586 26.696 1.00 95.50 90 GLU A O 1
ATOM 730 N N . LYS A 1 91 ? -7.718 -0.232 25.012 1.00 95.44 91 LYS A N 1
ATOM 731 C CA . LYS A 1 91 ? -6.762 0.884 24.911 1.00 95.44 91 LYS A CA 1
ATOM 732 C C . LYS A 1 91 ? -7.275 2.110 24.142 1.00 95.44 91 LYS A C 1
ATOM 734 O O . LYS A 1 91 ? -6.626 3.153 24.217 1.00 95.44 91 LYS A O 1
ATOM 739 N N . LEU A 1 92 ? -8.379 1.998 23.392 1.00 92.75 92 LEU A N 1
ATOM 740 C CA . LEU A 1 92 ? -8.990 3.115 22.641 1.00 92.75 92 LEU A CA 1
ATOM 741 C C . LEU A 1 92 ? -9.640 4.175 23.530 1.00 92.75 92 LEU A C 1
ATOM 743 O O . LEU A 1 92 ? -9.595 5.354 23.109 1.00 92.75 92 LEU A O 1
#

Radius of gyration: 31.15 Å; Cα contacts (8 Å, |Δi|>4): 36; chains: 1; bounding box: 54×23×79 Å

Secondary structure (DSSP, 8-state):
----HHHHHHHHHHHHTT--HHHHHHHHHHHHHHHHHHHHHHHHHHHHHHHHHHHHHHHHHHHHHHHHHHTT--HHHHHHHH---HHHHHH-

Nearest PDB structures (foldseek):
  4hri-assembly1_B  TM=5.713E-01  e=5.344E+00  Nostoc sp. PCC 7120 = FACHB-418
  3g1c-assembly1_A-2  TM=3.988E-01  e=6.157E+00  Lachnospira eligens ATCC 27750

Sequence (92 aa):
NLNNKGIKKAVELIEYDRL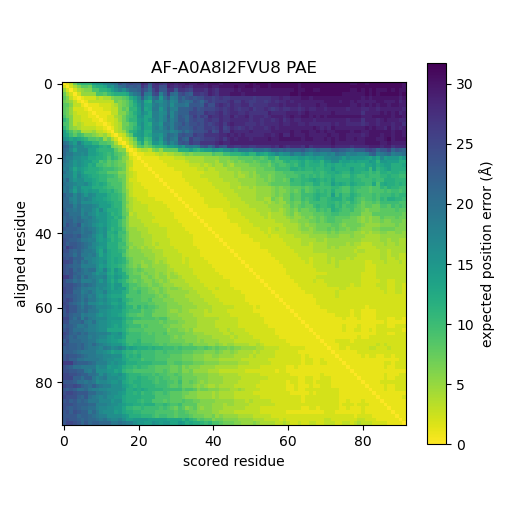SPEQLHQMKVDAQRRVVRKLDEEKARKEGVEEGLEKGAEKERIKMAKTMKKEGEPIDKISKYTGLSKEEIEKL

Solvent-accessible surface area (backbone atoms only — not comparable to full-atom values): 5204 Å² total; per-residue (Å²): 134,84,81,45,64,66,59,54,49,52,50,47,56,50,61,73,61,76,52,52,74,65,53,52,49,50,51,53,52,52,53,51,51,52,52,52,51,50,51,51,53,51,48,53,51,50,51,54,51,52,54,49,50,51,53,48,53,50,52,51,30,52,51,50,39,48,50,42,51,75,73,65,51,54,61,70,57,43,23,71,76,43,71,47,53,62,72,57,60,74,72,102

Foldseek 3Di:
DCPPVVVVVVVVVVVVVPADPVNVVVVVVVVVVVVVVVVVVVVVVVVVVVVVVVVVLLVVLVVQLVVCVVVVHDLVVSCVVSVDDSVVSVVD

Mean predicted aligned error: 9.93 Å

pLDDT: mean 88.03, std 15.73, range [43.28, 98.56]